Protein AF-A0A2N2LP00-F1 (afdb_monomer_lite)

Structure (mmCIF, N/CA/C/O backbone):
data_AF-A0A2N2LP00-F1
#
_entry.id   AF-A0A2N2LP00-F1
#
loop_
_atom_site.group_PDB
_atom_site.id
_atom_site.type_symbol
_atom_site.label_atom_id
_atom_site.label_alt_id
_atom_site.label_comp_id
_atom_site.label_asym_id
_atom_site.label_entity_id
_atom_site.label_seq_id
_atom_site.pdbx_PDB_ins_code
_atom_site.Cartn_x
_atom_site.Cartn_y
_atom_site.Cartn_z
_atom_site.occupancy
_atom_site.B_iso_or_equiv
_atom_site.auth_seq_id
_atom_site.auth_comp_id
_atom_site.auth_asym_id
_atom_site.auth_atom_id
_atom_site.pdbx_PDB_model_num
ATOM 1 N N . MET A 1 1 ? -13.990 -15.942 -2.561 1.00 42.12 1 MET A N 1
ATOM 2 C CA . MET A 1 1 ? -12.840 -15.695 -1.660 1.00 42.12 1 MET A CA 1
ATOM 3 C C . MET A 1 1 ? -13.076 -14.382 -0.939 1.00 42.12 1 MET A C 1
ATOM 5 O O . MET A 1 1 ? -13.115 -13.354 -1.594 1.00 42.12 1 MET A O 1
ATOM 9 N N . ASN A 1 2 ? -13.306 -14.419 0.373 1.00 50.22 2 ASN A N 1
ATOM 10 C CA . ASN A 1 2 ? -13.649 -13.246 1.178 1.00 50.22 2 ASN A CA 1
ATOM 11 C C . ASN A 1 2 ? -12.500 -12.933 2.137 1.00 50.22 2 ASN A C 1
ATOM 13 O O . ASN A 1 2 ? -12.476 -13.498 3.223 1.00 50.22 2 ASN A O 1
ATOM 17 N N . VAL A 1 3 ? -11.572 -12.040 1.772 1.00 49.34 3 VAL A N 1
ATOM 18 C CA . VAL A 1 3 ? -10.732 -11.358 2.778 1.00 49.34 3 VAL A CA 1
ATOM 19 C C . VAL A 1 3 ? -10.274 -9.963 2.313 1.00 49.34 3 VAL A C 1
ATOM 21 O O . VAL A 1 3 ? -9.093 -9.662 2.226 1.00 49.34 3 VAL A O 1
ATOM 24 N N . THR A 1 4 ? -11.215 -9.063 2.038 1.00 56.06 4 THR A N 1
ATOM 25 C CA . THR A 1 4 ? -10.977 -7.607 2.048 1.00 56.06 4 THR A CA 1
ATOM 26 C C . THR A 1 4 ? -11.644 -7.031 3.291 1.00 56.06 4 THR A C 1
ATOM 28 O O . THR A 1 4 ? -12.718 -6.441 3.229 1.00 56.06 4 THR A O 1
ATOM 31 N N . LYS A 1 5 ? -11.052 -7.255 4.468 1.00 75.12 5 LYS A N 1
ATOM 32 C CA . LYS A 1 5 ? -11.554 -6.654 5.710 1.00 75.12 5 LYS A CA 1
ATOM 33 C C . LYS A 1 5 ? -10.456 -5.843 6.371 1.00 75.12 5 LYS A C 1
ATOM 35 O O . LYS A 1 5 ? -9.611 -6.370 7.085 1.00 75.12 5 LYS A O 1
ATOM 40 N N . GLY A 1 6 ? -10.493 -4.540 6.121 1.00 89.19 6 GLY A N 1
ATOM 41 C CA . GLY A 1 6 ? -9.687 -3.577 6.848 1.00 89.19 6 GLY A CA 1
ATOM 42 C C . GLY A 1 6 ? -9.557 -2.237 6.127 1.00 89.19 6 GLY A C 1
ATOM 43 O O . GLY A 1 6 ? -9.695 -2.187 4.904 1.00 89.19 6 GLY A O 1
ATOM 44 N N . PRO A 1 7 ? -9.303 -1.145 6.866 1.00 94.94 7 PRO A N 1
ATOM 45 C CA . PRO A 1 7 ? -9.297 0.207 6.311 1.00 94.94 7 PRO A CA 1
ATOM 46 C C . PRO A 1 7 ? -8.231 0.397 5.221 1.00 94.94 7 PRO A C 1
ATOM 48 O O . PRO A 1 7 ? -8.453 1.146 4.268 1.00 94.94 7 PRO A O 1
ATOM 51 N N . PHE A 1 8 ? -7.119 -0.340 5.300 1.00 96.44 8 PHE A N 1
ATOM 52 C CA . PHE A 1 8 ? -6.043 -0.271 4.313 1.00 96.44 8 PHE A CA 1
ATOM 53 C C . PHE A 1 8 ? -6.292 -1.119 3.068 1.00 96.44 8 PHE A C 1
ATOM 55 O O . PHE A 1 8 ? -5.633 -0.888 2.059 1.00 96.44 8 PHE A O 1
ATOM 62 N N . ALA A 1 9 ? -7.217 -2.080 3.101 1.00 96.31 9 ALA A N 1
ATOM 63 C CA . ALA A 1 9 ? -7.479 -2.928 1.945 1.00 96.31 9 ALA A CA 1
ATOM 64 C C . ALA A 1 9 ? -8.111 -2.117 0.806 1.00 96.31 9 ALA A C 1
ATOM 66 O O . ALA A 1 9 ? -8.983 -1.280 1.052 1.00 96.31 9 ALA A O 1
ATOM 67 N N . GLY A 1 10 ? -7.687 -2.368 -0.429 1.00 96.00 10 GLY A N 1
ATOM 68 C CA . GLY A 1 10 ? -8.198 -1.688 -1.619 1.00 96.00 10 GLY A CA 1
ATOM 69 C C . GLY A 1 10 ? -7.113 -1.374 -2.639 1.00 96.00 10 GLY A C 1
ATOM 70 O O . GLY A 1 10 ? -5.933 -1.673 -2.434 1.00 96.00 10 GLY A O 1
ATOM 71 N N . LYS A 1 11 ? -7.533 -0.772 -3.749 1.00 97.12 11 LYS A N 1
ATOM 72 C CA . LYS A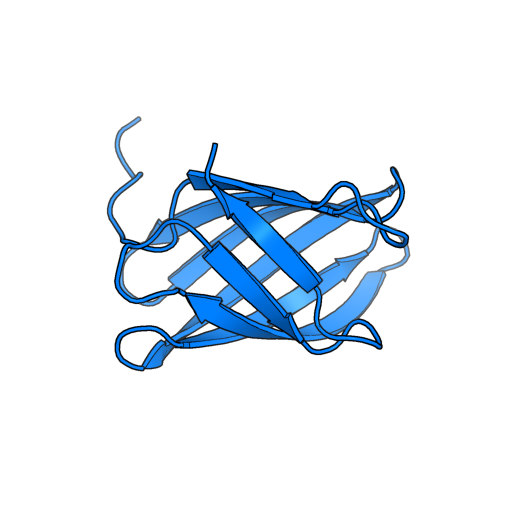 1 11 ? -6.637 -0.295 -4.794 1.00 97.12 11 LYS A CA 1
ATOM 73 C C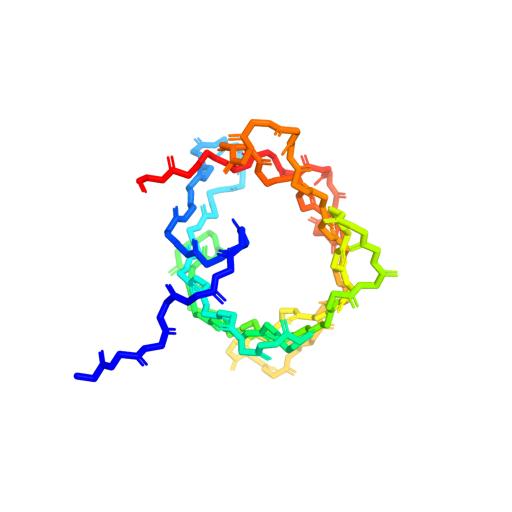 . LYS A 1 11 ? -6.335 1.181 -4.565 1.00 97.12 11 LYS A C 1
ATOM 75 O O . LYS A 1 11 ? -7.224 1.949 -4.219 1.00 97.12 11 LYS A O 1
ATOM 80 N N . TYR A 1 12 ? -5.078 1.562 -4.733 1.00 97.44 12 TYR A N 1
ATOM 81 C CA . TYR A 1 12 ? -4.591 2.921 -4.554 1.00 97.44 12 TYR A CA 1
ATOM 82 C C . TYR A 1 12 ? -3.797 3.348 -5.774 1.00 97.44 12 TYR A C 1
ATOM 84 O O . TYR A 1 12 ? -3.034 2.548 -6.326 1.00 97.44 12 TYR A O 1
ATOM 92 N N . ARG A 1 13 ? -3.911 4.622 -6.143 1.00 97.06 13 ARG A N 1
ATOM 93 C CA . ARG A 1 13 ? -3.201 5.196 -7.280 1.00 97.06 13 ARG A CA 1
ATOM 94 C C . ARG A 1 13 ? -2.687 6.601 -6.991 1.00 97.06 13 ARG A C 1
ATOM 96 O O . ARG A 1 13 ? -3.399 7.446 -6.452 1.00 97.06 13 ARG A O 1
ATOM 103 N N . ALA A 1 14 ? -1.451 6.851 -7.400 1.00 95.00 14 ALA A N 1
ATOM 104 C CA . ALA A 1 14 ? -0.849 8.168 -7.525 1.00 95.00 14 ALA A CA 1
ATOM 105 C C . ALA A 1 14 ? -0.388 8.351 -8.974 1.00 95.00 14 ALA A C 1
ATOM 107 O O . ALA A 1 14 ? 0.284 7.483 -9.531 1.00 95.00 14 ALA A O 1
ATOM 108 N N . SER A 1 15 ? -0.756 9.476 -9.584 1.00 84.94 15 SER A N 1
ATOM 109 C CA . SER A 1 15 ? -0.430 9.822 -10.976 1.00 84.94 15 SER A CA 1
ATOM 110 C C . SER A 1 15 ? 0.575 10.976 -11.089 1.00 84.94 15 SER A C 1
ATOM 112 O O . SER A 1 15 ? 0.661 11.603 -12.139 1.00 84.94 15 SER A O 1
ATOM 114 N N . GLY A 1 16 ? 1.280 11.302 -10.000 1.00 79.06 16 GLY A N 1
ATOM 115 C CA . GLY A 1 16 ? 2.281 12.374 -9.964 1.00 79.06 16 GLY A CA 1
ATOM 116 C C . GLY A 1 16 ? 3.602 11.995 -10.644 1.00 79.06 16 GLY A C 1
ATOM 117 O O . GLY A 1 16 ? 3.663 11.058 -11.433 1.00 79.06 16 GLY A O 1
ATOM 118 N N . GLN A 1 17 ? 4.682 12.701 -10.288 1.00 75.88 17 GLN A N 1
ATOM 119 C CA . GLN A 1 17 ? 6.029 12.486 -10.848 1.00 75.88 17 GLN A CA 1
ATOM 120 C C . GLN A 1 17 ? 6.557 11.053 -10.682 1.00 75.88 17 GLN A C 1
ATOM 122 O O . GLN A 1 17 ? 7.364 10.602 -11.489 1.00 75.88 17 GLN A O 1
ATOM 127 N N . GLN A 1 18 ? 6.088 10.335 -9.661 1.00 81.75 18 GLN A N 1
ATOM 128 C CA . GLN A 1 18 ? 6.391 8.925 -9.446 1.00 81.75 18 GLN A CA 1
ATOM 129 C C . GLN A 1 18 ? 5.082 8.126 -9.441 1.00 81.75 18 GLN A C 1
ATOM 131 O O . GLN A 1 18 ? 4.473 7.955 -8.379 1.00 81.75 18 GLN A O 1
ATOM 136 N N . PRO A 1 19 ? 4.597 7.682 -10.619 1.00 90.12 19 PRO A N 1
ATOM 137 C CA . PRO A 1 19 ? 3.382 6.894 -10.706 1.00 90.12 19 PRO A CA 1
ATOM 138 C C . PRO A 1 19 ? 3.480 5.635 -9.847 1.00 90.12 19 PRO A C 1
ATOM 140 O O . PRO A 1 19 ? 4.396 4.822 -9.999 1.00 90.12 19 PRO A O 1
ATOM 143 N N . LEU A 1 20 ? 2.507 5.467 -8.958 1.00 94.19 20 LEU A N 1
ATOM 144 C CA . LEU A 1 20 ? 2.432 4.338 -8.042 1.00 94.19 20 LEU A CA 1
ATOM 145 C C . LEU A 1 20 ? 1.014 3.790 -8.057 1.00 94.19 20 LEU A C 1
ATOM 147 O O . LEU A 1 20 ? 0.051 4.533 -7.884 1.00 94.19 20 LEU A O 1
ATOM 151 N N . THR A 1 21 ? 0.875 2.490 -8.276 1.00 96.81 21 THR A N 1
ATOM 152 C CA . THR A 1 21 ? -0.406 1.786 -8.145 1.00 96.81 21 THR A CA 1
ATOM 153 C C . THR A 1 21 ? -0.199 0.592 -7.239 1.00 96.81 21 THR A C 1
ATOM 155 O O . THR A 1 21 ? 0.735 -0.164 -7.472 1.00 96.81 21 THR A O 1
ATOM 158 N N . LEU A 1 22 ? -1.043 0.410 -6.228 1.00 97.12 22 LEU A N 1
ATOM 159 C CA . LEU A 1 22 ? -0.962 -0.712 -5.291 1.00 97.12 22 LEU A CA 1
ATOM 160 C C . LEU A 1 22 ? -2.349 -1.307 -5.077 1.00 97.12 22 LEU A C 1
ATOM 162 O O . LEU A 1 22 ? -3.312 -0.571 -4.895 1.00 97.12 22 LEU A O 1
ATOM 166 N N . THR A 1 23 ? -2.445 -2.630 -5.044 1.00 97.69 23 THR A N 1
ATOM 167 C CA . THR A 1 23 ? -3.613 -3.349 -4.529 1.00 97.69 23 THR A CA 1
ATOM 168 C C . THR A 1 23 ? -3.212 -4.004 -3.222 1.00 97.69 23 THR A C 1
ATOM 170 O O . THR A 1 23 ? -2.320 -4.851 -3.197 1.00 97.69 23 THR A O 1
ATOM 173 N N . LEU A 1 24 ? -3.849 -3.583 -2.134 1.00 97.44 24 LEU A N 1
ATOM 174 C CA . LEU A 1 24 ? -3.530 -4.018 -0.783 1.00 97.44 24 LEU A CA 1
ATOM 175 C C . LEU A 1 24 ? -4.625 -4.929 -0.232 1.00 97.44 24 LEU A C 1
ATOM 177 O O . LEU A 1 24 ? -5.821 -4.653 -0.355 1.00 97.44 24 LEU A O 1
ATOM 181 N N . ILE A 1 25 ? -4.188 -5.985 0.439 1.00 96.50 25 ILE A N 1
ATOM 182 C CA . ILE A 1 25 ? -5.004 -6.919 1.201 1.00 96.50 25 ILE A CA 1
ATOM 183 C C . ILE A 1 25 ? -4.597 -6.788 2.665 1.00 96.50 25 ILE A C 1
ATOM 185 O O . ILE A 1 25 ? -3.412 -6.814 3.007 1.00 96.50 25 ILE A O 1
ATOM 189 N N . GLN A 1 26 ? -5.596 -6.665 3.534 1.00 95.69 26 GLN A N 1
ATOM 190 C CA . GLN A 1 26 ? -5.402 -6.624 4.975 1.00 95.69 26 GLN A CA 1
ATOM 191 C C . GLN A 1 26 ? -5.991 -7.880 5.621 1.00 95.69 26 GLN A C 1
ATOM 193 O O . GLN A 1 26 ? -7.162 -8.201 5.412 1.00 95.69 26 GLN A O 1
ATOM 198 N N . ALA A 1 27 ? -5.184 -8.543 6.449 1.00 94.38 27 ALA A N 1
ATOM 199 C CA . ALA A 1 27 ? -5.576 -9.678 7.277 1.00 94.38 27 ALA A CA 1
ATOM 200 C C . ALA A 1 27 ? -5.174 -9.402 8.734 1.00 94.38 27 ALA A C 1
ATOM 202 O O . ALA A 1 27 ? -4.022 -9.575 9.139 1.00 94.38 27 ALA A O 1
ATOM 203 N N . GLY A 1 28 ? -6.123 -8.905 9.532 1.00 93.31 28 GLY A N 1
ATOM 204 C CA . GLY A 1 28 ? -5.846 -8.453 10.897 1.00 93.31 28 GLY A CA 1
ATOM 205 C C . GLY A 1 28 ? -4.853 -7.287 10.903 1.00 93.31 28 GLY A C 1
ATOM 206 O O . GLY A 1 28 ? -5.137 -6.230 10.338 1.00 93.31 28 GLY A O 1
ATOM 207 N N . LYS A 1 29 ? -3.689 -7.488 11.537 1.00 95.88 29 LYS A N 1
ATOM 208 C CA . LYS A 1 29 ? -2.579 -6.517 11.556 1.00 95.88 29 LYS A CA 1
ATOM 209 C C . LYS A 1 29 ? -1.599 -6.684 10.396 1.00 95.88 29 LYS A C 1
ATOM 211 O O . LYS A 1 29 ? -0.688 -5.871 10.283 1.00 95.88 29 LYS A O 1
ATOM 216 N N . LEU A 1 30 ? -1.741 -7.718 9.572 1.00 96.81 30 LEU A N 1
ATOM 217 C CA . LEU A 1 30 ? -0.862 -7.952 8.433 1.00 96.81 30 LEU A CA 1
ATOM 218 C C . LEU A 1 30 ? -1.412 -7.263 7.190 1.00 96.81 30 LEU A C 1
ATOM 220 O O . LEU A 1 30 ? -2.622 -7.249 6.948 1.00 96.81 30 LEU A O 1
ATOM 224 N N . LEU A 1 31 ? -0.497 -6.708 6.406 1.00 96.75 31 LEU A N 1
ATOM 225 C CA . LEU A 1 31 ? -0.769 -6.102 5.118 1.00 96.75 31 LEU A CA 1
ATOM 226 C C . LEU A 1 31 ? 0.110 -6.783 4.070 1.00 96.75 31 LEU A C 1
ATOM 228 O O . LEU A 1 31 ? 1.311 -6.960 4.273 1.00 96.75 31 LEU A O 1
ATOM 232 N N . SER A 1 32 ? -0.485 -7.130 2.941 1.00 97.50 32 SER A N 1
ATOM 233 C CA . SER A 1 32 ? 0.231 -7.608 1.762 1.00 97.50 32 SER A CA 1
ATOM 234 C C . SER A 1 32 ? -0.345 -6.948 0.520 1.00 97.50 32 SER A C 1
ATOM 236 O O . SER A 1 32 ? -1.442 -6.392 0.564 1.00 97.50 32 SER A O 1
ATOM 238 N N . GLY A 1 33 ? 0.382 -6.978 -0.586 1.00 97.00 33 GLY A N 1
ATOM 239 C CA . GLY A 1 33 ? -0.133 -6.447 -1.833 1.00 97.00 33 GLY A CA 1
ATOM 240 C C . GLY A 1 33 ? 0.836 -6.575 -2.985 1.00 97.00 33 GLY A C 1
ATOM 241 O O . GLY A 1 33 ? 1.981 -6.994 -2.827 1.00 97.00 33 GLY A O 1
ATOM 242 N N . THR A 1 34 ? 0.359 -6.176 -4.150 1.00 98.00 34 THR A N 1
ATOM 243 C CA . THR A 1 34 ? 1.150 -6.077 -5.375 1.00 98.00 34 THR A CA 1
ATOM 244 C C . THR A 1 34 ? 0.831 -4.769 -6.075 1.00 98.00 34 THR A C 1
ATOM 246 O O . THR A 1 34 ? -0.164 -4.101 -5.772 1.00 98.00 34 THR A O 1
ATOM 249 N N . GLY A 1 35 ? 1.677 -4.370 -7.012 1.00 96.94 35 GLY A N 1
ATOM 250 C CA . GLY A 1 35 ? 1.428 -3.166 -7.779 1.00 96.94 35 GLY A CA 1
ATOM 251 C C . GLY A 1 35 ? 2.569 -2.798 -8.700 1.00 96.94 35 GLY A C 1
ATOM 252 O O . GLY A 1 35 ? 3.347 -3.658 -9.101 1.00 96.94 35 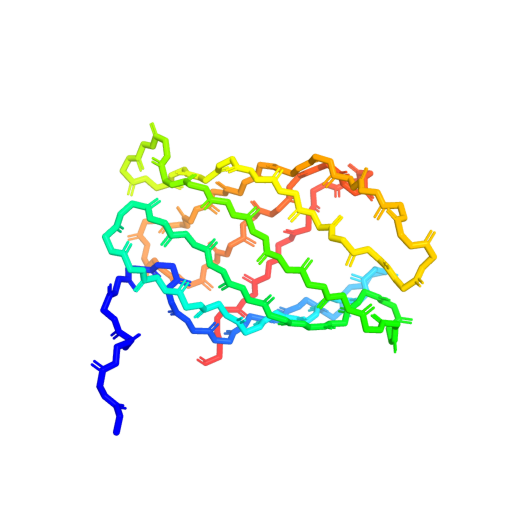GLY A O 1
ATOM 253 N N . PHE A 1 36 ? 2.655 -1.511 -9.022 1.00 96.06 36 PHE A N 1
ATOM 254 C CA . PHE A 1 36 ? 3.640 -0.964 -9.940 1.00 96.06 36 PHE A CA 1
ATOM 255 C C . PHE A 1 36 ? 4.211 0.353 -9.418 1.00 96.06 36 PHE A C 1
ATOM 257 O O . PHE A 1 36 ? 3.447 1.260 -9.083 1.00 96.06 36 PHE A O 1
ATOM 264 N N . VAL A 1 37 ? 5.539 0.476 -9.415 1.00 92.94 37 VAL A N 1
ATOM 265 C CA . VAL A 1 37 ? 6.276 1.734 -9.204 1.00 92.94 37 VAL A CA 1
ATOM 266 C C . VAL A 1 37 ? 6.906 2.110 -10.542 1.00 92.94 37 VAL A C 1
ATOM 268 O O . VAL A 1 37 ? 7.709 1.343 -11.071 1.00 92.94 37 VAL A O 1
ATOM 271 N N . ASN A 1 38 ? 6.548 3.262 -11.116 1.00 90.06 38 ASN A N 1
ATOM 272 C CA . ASN A 1 38 ? 7.035 3.700 -12.435 1.00 90.06 38 ASN A CA 1
ATOM 273 C C . ASN A 1 38 ? 6.874 2.617 -13.526 1.00 90.06 38 ASN A C 1
ATOM 275 O O . ASN A 1 38 ? 7.775 2.383 -14.328 1.00 90.06 38 ASN A O 1
ATOM 279 N N . GLY A 1 39 ? 5.747 1.896 -13.507 1.00 91.56 39 GLY A N 1
ATOM 280 C CA . GLY A 1 39 ? 5.454 0.806 -14.446 1.00 91.56 39 GLY A CA 1
ATOM 281 C C . GLY A 1 39 ? 6.173 -0.521 -14.169 1.00 91.56 39 GLY A C 1
ATOM 282 O O . GLY A 1 39 ? 5.865 -1.511 -14.826 1.00 91.56 39 GLY A O 1
ATOM 283 N N . LYS A 1 40 ? 7.082 -0.588 -13.188 1.00 93.88 40 LYS A N 1
ATOM 284 C CA . LYS A 1 40 ? 7.768 -1.830 -12.799 1.00 93.88 40 LYS A CA 1
ATOM 285 C C . LYS A 1 40 ? 6.988 -2.572 -11.712 1.00 93.88 40 LYS A C 1
ATOM 287 O O . LYS A 1 40 ? 6.570 -1.916 -10.755 1.00 93.88 40 LYS A O 1
ATOM 292 N N . PRO A 1 41 ? 6.794 -3.899 -11.823 1.00 96.94 41 PRO A N 1
ATOM 293 C CA . PRO A 1 41 ? 6.019 -4.657 -10.853 1.00 96.94 41 PRO A CA 1
ATOM 294 C C . PRO A 1 41 ? 6.730 -4.720 -9.500 1.00 96.94 41 PRO A C 1
ATOM 296 O O . PRO A 1 41 ? 7.950 -4.867 -9.422 1.00 96.94 41 PRO A O 1
ATOM 299 N N . VAL A 1 42 ? 5.948 -4.628 -8.430 1.00 97.69 42 VAL A N 1
ATOM 300 C CA . VAL A 1 42 ? 6.431 -4.713 -7.052 1.00 97.69 42 VAL A CA 1
ATOM 301 C C . VAL A 1 42 ? 5.488 -5.540 -6.187 1.00 97.69 42 VAL A C 1
ATOM 303 O O . VAL A 1 42 ? 4.284 -5.621 -6.450 1.00 97.69 42 VAL A O 1
ATOM 306 N N . ALA A 1 43 ? 6.032 -6.104 -5.114 1.00 98.19 43 ALA A N 1
ATOM 307 C CA . ALA A 1 43 ? 5.262 -6.686 -4.022 1.00 98.19 43 ALA A CA 1
ATOM 308 C C . ALA A 1 43 ? 5.382 -5.819 -2.762 1.00 98.19 43 ALA A C 1
ATOM 310 O O . ALA A 1 43 ? 6.378 -5.130 -2.551 1.00 98.19 43 ALA A O 1
ATOM 311 N N . VAL A 1 44 ? 4.360 -5.857 -1.915 1.00 98.00 44 VAL A N 1
ATOM 312 C CA . VAL A 1 44 ? 4.293 -5.117 -0.653 1.00 98.00 44 VAL A CA 1
ATOM 313 C C . VAL A 1 44 ? 4.028 -6.097 0.474 1.00 98.00 44 VAL A C 1
ATOM 315 O O . VAL A 1 44 ? 3.138 -6.942 0.377 1.00 98.00 44 VAL A O 1
ATOM 318 N N . ALA A 1 45 ? 4.761 -5.942 1.569 1.00 98.12 45 ALA A N 1
ATOM 319 C CA . ALA A 1 45 ? 4.473 -6.624 2.821 1.00 98.12 45 ALA A CA 1
ATOM 320 C C . ALA A 1 45 ? 4.666 -5.658 3.988 1.00 98.12 45 ALA A C 1
ATOM 322 O O . ALA A 1 45 ? 5.599 -4.856 4.009 1.00 98.12 45 ALA A O 1
ATOM 323 N N . GLY A 1 46 ? 3.786 -5.723 4.979 1.00 97.88 46 GLY A N 1
ATOM 324 C CA . GLY A 1 46 ? 3.857 -4.838 6.129 1.00 97.88 46 GLY A CA 1
ATOM 325 C C . GLY A 1 46 ? 2.936 -5.242 7.264 1.00 97.88 46 GLY A C 1
ATOM 326 O O . GLY A 1 46 ? 2.226 -6.247 7.217 1.00 97.88 46 GLY A O 1
ATOM 327 N N . LYS A 1 47 ? 2.958 -4.419 8.306 1.00 98.00 47 LYS A N 1
ATOM 328 C CA . LYS A 1 47 ? 2.112 -4.557 9.484 1.00 98.00 47 LYS A CA 1
ATOM 329 C C . LYS A 1 47 ? 1.533 -3.217 9.904 1.00 98.00 47 LYS A C 1
ATOM 331 O O . LYS A 1 47 ? 2.186 -2.180 9.788 1.00 98.00 47 LYS A O 1
ATOM 336 N N . ILE A 1 48 ? 0.327 -3.256 10.446 1.00 97.75 48 ILE A N 1
ATOM 337 C CA . ILE A 1 48 ? -0.335 -2.116 11.070 1.00 97.75 48 ILE A CA 1
ATOM 338 C C . ILE A 1 48 ? 0.298 -1.893 12.444 1.00 97.75 48 ILE A C 1
ATOM 340 O O . ILE A 1 48 ? 0.294 -2.788 13.294 1.00 97.75 48 ILE A O 1
ATOM 344 N N . THR A 1 49 ? 0.871 -0.710 12.647 1.00 97.69 49 THR A N 1
ATOM 345 C CA . THR A 1 49 ? 1.596 -0.319 13.868 1.00 97.69 49 THR A CA 1
ATOM 346 C C . THR A 1 49 ? 0.831 0.686 14.726 1.00 97.69 49 THR A C 1
ATOM 348 O O . THR A 1 49 ? 1.213 0.916 15.866 1.00 97.69 49 THR A O 1
ATOM 351 N N . GLY A 1 50 ? -0.253 1.255 14.203 1.00 94.44 50 GLY A N 1
ATOM 352 C CA . GLY A 1 50 ? -1.151 2.174 14.901 1.00 94.44 50 GLY A CA 1
ATOM 353 C C . GLY A 1 50 ? -2.519 2.196 14.222 1.00 94.44 50 GLY A C 1
ATOM 354 O O . GLY A 1 50 ? -2.707 1.538 13.201 1.00 94.44 50 GLY A O 1
ATOM 355 N N . SER A 1 51 ? -3.471 2.961 14.753 1.00 92.12 51 SER A N 1
ATOM 356 C CA . SER A 1 51 ? -4.853 3.033 14.241 1.00 92.12 51 SER A CA 1
ATOM 357 C C . SER A 1 51 ? -4.942 3.381 12.749 1.00 92.12 51 SER A C 1
ATOM 359 O O . SER A 1 51 ? -5.828 2.889 12.057 1.00 92.12 51 SER A O 1
ATOM 361 N N . ASN A 1 52 ? -3.993 4.164 12.236 1.00 96.44 52 ASN A N 1
ATOM 362 C CA . ASN A 1 52 ? -3.901 4.547 10.830 1.00 96.44 52 ASN A CA 1
ATOM 363 C C . ASN A 1 52 ? -2.467 4.482 10.277 1.00 96.44 52 ASN A C 1
ATOM 365 O O . ASN A 1 52 ? -2.160 5.137 9.283 1.00 96.44 52 ASN A O 1
ATOM 369 N N . GLN A 1 53 ? -1.589 3.685 10.891 1.00 98.19 53 GLN A N 1
ATOM 370 C CA . GLN A 1 53 ? -0.176 3.606 10.515 1.00 98.19 53 GLN A CA 1
ATOM 371 C C . GLN A 1 53 ? 0.236 2.191 10.117 1.00 98.19 53 GLN A C 1
ATOM 373 O O . GLN A 1 53 ? -0.106 1.221 10.795 1.00 98.19 53 GLN A O 1
ATOM 378 N N . VAL A 1 54 ? 1.036 2.093 9.058 1.00 98.19 54 VAL A N 1
ATOM 379 C CA . VAL A 1 54 ? 1.666 0.860 8.578 1.00 98.19 54 VAL A CA 1
ATOM 380 C C . VAL A 1 54 ? 3.177 1.048 8.515 1.00 98.19 54 VAL A C 1
ATOM 382 O O . VAL A 1 54 ? 3.666 2.096 8.095 1.00 98.19 54 VAL A O 1
ATOM 385 N N . SER A 1 55 ? 3.914 0.005 8.885 1.00 98.44 55 SER A N 1
ATOM 386 C CA . SER A 1 55 ? 5.344 -0.142 8.594 1.00 98.44 55 SER A CA 1
ATOM 387 C C . SER A 1 55 ? 5.568 -1.426 7.801 1.00 98.44 55 SER A C 1
ATOM 389 O O . SER A 1 55 ? 5.004 -2.467 8.141 1.00 98.44 55 SER A O 1
ATOM 391 N N . GLY A 1 56 ? 6.385 -1.373 6.756 1.00 98.19 56 GLY A N 1
ATOM 392 C CA . GLY A 1 56 ? 6.612 -2.512 5.871 1.00 98.19 56 GLY A CA 1
ATOM 393 C C . GLY A 1 56 ? 7.757 -2.279 4.899 1.00 98.19 56 GLY A C 1
ATOM 394 O O . GLY A 1 56 ? 8.633 -1.451 5.144 1.00 98.19 56 GLY A O 1
ATOM 395 N N . PHE A 1 57 ? 7.738 -3.008 3.792 1.00 98.25 57 PHE A N 1
ATOM 396 C CA . PHE A 1 57 ? 8.670 -2.830 2.690 1.00 98.25 57 PHE A CA 1
ATOM 397 C C . PHE A 1 57 ? 7.995 -3.071 1.339 1.00 98.25 57 PHE A C 1
ATOM 399 O O . PHE A 1 57 ? 6.971 -3.755 1.240 1.00 98.25 57 PHE A O 1
ATOM 406 N N . ILE A 1 58 ? 8.609 -2.509 0.304 1.00 97.69 58 ILE A N 1
ATOM 407 C CA . ILE A 1 58 ? 8.331 -2.813 -1.097 1.00 97.69 58 ILE A CA 1
ATOM 408 C C . ILE A 1 58 ? 9.487 -3.662 -1.619 1.00 97.69 58 ILE A C 1
ATOM 410 O O . ILE A 1 58 ? 10.645 -3.282 -1.448 1.00 97.69 58 ILE A O 1
ATOM 414 N N . LEU A 1 59 ? 9.160 -4.806 -2.213 1.00 98.12 59 LEU A N 1
ATOM 415 C CA . LEU A 1 59 ? 10.082 -5.708 -2.894 1.00 98.12 59 LEU A CA 1
ATOM 416 C C . LEU A 1 59 ? 10.004 -5.450 -4.401 1.00 98.12 59 LEU A C 1
ATOM 418 O O . LEU A 1 59 ? 8.922 -5.538 -4.991 1.00 98.12 59 LEU A O 1
ATOM 422 N N . PHE A 1 60 ? 11.146 -5.138 -5.000 1.00 95.81 60 PHE A N 1
ATOM 423 C CA . PHE A 1 60 ? 11.288 -4.907 -6.435 1.00 95.81 60 PHE A CA 1
ATOM 424 C C . PHE A 1 60 ? 11.721 -6.191 -7.152 1.00 95.81 60 PHE A C 1
ATOM 426 O O . PHE A 1 60 ? 12.131 -7.168 -6.526 1.00 95.81 60 PHE A O 1
ATOM 433 N N . SER A 1 61 ? 11.609 -6.205 -8.482 1.00 92.50 61 SER A N 1
ATOM 434 C CA . SER A 1 61 ? 11.963 -7.375 -9.303 1.00 92.50 61 SER A CA 1
ATOM 435 C C . SER A 1 61 ? 13.454 -7.717 -9.295 1.00 92.50 61 SER A C 1
ATOM 437 O O . SER A 1 61 ? 13.808 -8.837 -9.631 1.00 92.50 61 SER A O 1
ATOM 439 N N . ASP A 1 62 ? 14.312 -6.771 -8.918 1.00 94.88 62 ASP A N 1
ATOM 440 C CA . ASP A 1 62 ? 15.751 -6.977 -8.708 1.00 94.88 62 ASP A CA 1
ATOM 441 C C . ASP A 1 62 ? 16.074 -7.460 -7.282 1.00 94.88 62 ASP A C 1
ATOM 443 O O . ASP A 1 62 ? 17.212 -7.367 -6.835 1.00 94.88 62 ASP A O 1
ATOM 447 N N . GLU A 1 63 ? 15.055 -7.925 -6.551 1.00 94.69 63 GLU A N 1
ATOM 448 C CA . GLU A 1 63 ? 15.111 -8.402 -5.165 1.00 94.69 63 GLU A CA 1
ATOM 449 C C . GLU A 1 63 ? 15.468 -7.337 -4.120 1.00 94.69 63 GLU A C 1
ATOM 451 O O . GLU A 1 63 ? 15.433 -7.610 -2.911 1.00 94.69 63 GLU A O 1
ATOM 456 N N . SER A 1 64 ? 15.726 -6.098 -4.549 1.00 95.94 64 SER A N 1
ATOM 457 C CA . SER A 1 64 ? 15.939 -4.989 -3.633 1.00 95.94 64 SER A CA 1
ATOM 458 C C . SER A 1 64 ? 14.680 -4.717 -2.811 1.00 95.94 64 SER A C 1
ATOM 460 O O . SER A 1 64 ? 13.537 -4.939 -3.236 1.00 95.94 64 SER A O 1
ATOM 462 N N . ARG A 1 65 ? 14.890 -4.248 -1.579 1.00 96.62 65 ARG A N 1
ATOM 463 C CA . ARG A 1 65 ? 13.815 -3.935 -0.636 1.00 96.62 65 ARG A CA 1
ATOM 464 C C . ARG A 1 65 ? 13.975 -2.519 -0.131 1.00 96.62 65 ARG A C 1
ATOM 466 O O . ARG A 1 65 ? 15.012 -2.184 0.432 1.00 96.62 65 ARG A O 1
ATOM 473 N N . ASN A 1 66 ? 12.910 -1.734 -0.240 1.00 96.75 66 ASN A N 1
ATOM 474 C CA . ASN A 1 66 ? 12.840 -0.424 0.398 1.00 96.75 66 ASN A CA 1
ATOM 475 C C . ASN A 1 66 ? 11.870 -0.469 1.568 1.00 96.75 66 ASN A C 1
ATOM 477 O O . ASN A 1 66 ? 10.702 -0.825 1.402 1.00 96.75 66 ASN A O 1
ATOM 481 N N . ALA A 1 67 ? 12.353 -0.097 2.752 1.00 98.19 67 ALA A N 1
ATOM 482 C CA . ALA A 1 67 ? 11.503 0.078 3.917 1.00 98.19 67 ALA A CA 1
ATOM 483 C C . ALA A 1 67 ? 10.556 1.262 3.691 1.00 98.19 67 ALA A C 1
ATOM 485 O O . ALA A 1 67 ? 10.981 2.348 3.297 1.00 98.19 67 ALA A O 1
ATOM 486 N N . VAL A 1 68 ? 9.273 1.061 3.978 1.00 97.62 68 VAL A N 1
ATOM 487 C CA . VAL A 1 68 ? 8.246 2.089 3.826 1.00 97.62 68 VAL A CA 1
ATOM 488 C C . VAL A 1 68 ? 7.416 2.235 5.087 1.00 97.62 68 VAL A C 1
ATOM 490 O O . VAL A 1 68 ? 7.174 1.283 5.836 1.00 97.62 68 VAL A O 1
ATOM 493 N N . LYS A 1 69 ? 6.939 3.457 5.300 1.00 98.31 69 LYS A N 1
ATOM 494 C CA . LYS A 1 69 ? 5.885 3.760 6.266 1.00 98.31 69 LYS A CA 1
ATOM 495 C C . LYS A 1 69 ? 4.714 4.356 5.516 1.00 98.31 69 LYS A C 1
ATOM 497 O O . LYS A 1 69 ? 4.920 5.169 4.617 1.00 98.31 69 LYS A O 1
ATOM 502 N N . ALA A 1 70 ? 3.502 3.988 5.900 1.00 97.94 70 ALA A N 1
ATOM 503 C CA . ALA A 1 70 ? 2.303 4.560 5.316 1.00 97.94 70 ALA A CA 1
ATOM 504 C C . ALA A 1 70 ? 1.337 5.048 6.394 1.00 97.94 70 ALA A C 1
ATOM 506 O O . ALA A 1 70 ? 1.256 4.472 7.482 1.00 97.94 70 ALA A O 1
ATOM 507 N N . THR A 1 71 ? 0.614 6.118 6.088 1.00 98.44 71 THR A N 1
ATOM 508 C CA . THR A 1 71 ? -0.440 6.666 6.943 1.00 98.44 71 THR A CA 1
ATOM 509 C C . THR A 1 71 ? -1.718 6.780 6.133 1.00 98.44 71 THR A C 1
ATOM 511 O O . THR A 1 71 ? -1.690 7.332 5.036 1.00 98.44 71 THR A O 1
ATOM 514 N N . LEU A 1 72 ? -2.818 6.253 6.663 1.00 98.38 72 LEU A N 1
ATOM 515 C CA . LEU A 1 72 ? -4.138 6.401 6.061 1.00 98.38 72 LEU A CA 1
ATOM 516 C C . LEU A 1 72 ? -4.833 7.641 6.641 1.00 98.38 72 LEU A C 1
ATOM 518 O O . LEU A 1 72 ? -4.786 7.878 7.854 1.00 98.38 72 LEU A O 1
ATOM 522 N N . SER A 1 73 ? -5.464 8.437 5.781 1.00 98.12 73 SER A N 1
ATOM 523 C CA . SER A 1 73 ? -6.294 9.568 6.195 1.00 98.12 73 SER A CA 1
ATOM 524 C C . SER 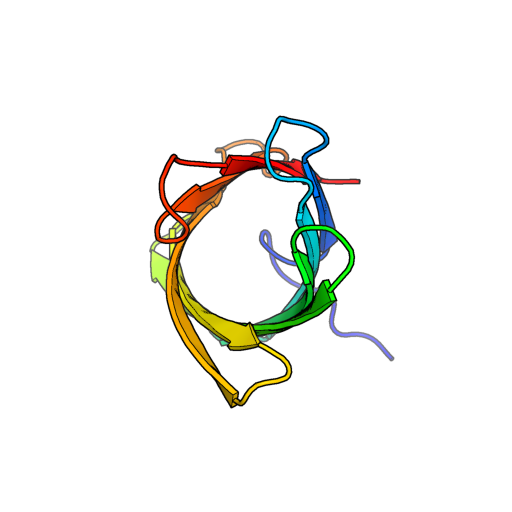A 1 73 ? -7.475 9.108 7.054 1.00 98.12 73 SER A C 1
ATOM 526 O O . SER A 1 73 ? -7.913 7.960 6.976 1.00 98.12 73 SER A O 1
ATOM 528 N N . GLY A 1 74 ? -8.015 10.015 7.876 1.00 95.88 74 GLY A N 1
ATOM 529 C CA . GLY A 1 74 ? -9.142 9.705 8.765 1.00 95.88 74 GLY A CA 1
ATOM 530 C C . GLY A 1 74 ? -10.411 9.253 8.029 1.00 95.88 74 GLY A C 1
ATOM 531 O O . GLY A 1 74 ? -11.190 8.485 8.581 1.00 95.88 74 GLY A O 1
ATOM 532 N N . ASP A 1 75 ? -10.589 9.670 6.772 1.00 95.50 75 ASP A N 1
ATOM 533 C CA . ASP A 1 75 ? -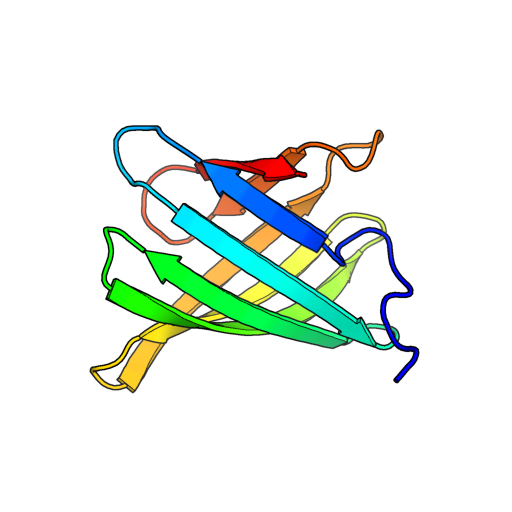11.696 9.246 5.906 1.00 95.50 75 ASP A CA 1
ATOM 534 C C . ASP A 1 75 ? -11.394 7.972 5.091 1.00 95.50 75 ASP A C 1
ATOM 536 O O . ASP A 1 75 ? -12.240 7.507 4.327 1.00 95.50 75 ASP A O 1
ATOM 540 N N . GLY A 1 76 ? -10.193 7.401 5.229 1.00 95.19 76 GLY A N 1
ATOM 541 C CA . GLY A 1 76 ? -9.794 6.166 4.560 1.00 95.19 76 GLY A CA 1
ATOM 542 C C . GLY A 1 76 ? -9.521 6.287 3.058 1.00 95.19 76 GLY A C 1
ATOM 543 O O . GLY A 1 76 ? -9.382 5.254 2.400 1.00 95.19 76 GLY A O 1
ATOM 544 N N . ARG A 1 77 ? -9.462 7.505 2.497 1.00 96.31 77 ARG A N 1
ATOM 545 C CA . ARG A 1 77 ? -9.348 7.727 1.042 1.00 96.31 77 ARG A CA 1
ATOM 546 C C . ARG A 1 77 ? -7.943 8.033 0.542 1.00 96.31 77 ARG A C 1
ATOM 548 O O . ARG A 1 77 ? -7.678 7.821 -0.640 1.00 96.31 77 ARG A O 1
ATOM 555 N N . ILE A 1 78 ? -7.057 8.534 1.399 1.00 97.81 78 ILE A N 1
ATOM 556 C CA . ILE A 1 78 ? -5.692 8.910 1.026 1.00 97.81 78 ILE A CA 1
ATOM 557 C C . ILE A 1 78 ? -4.705 8.075 1.831 1.00 97.81 78 ILE A C 1
ATOM 559 O O . ILE A 1 78 ? -4.724 8.080 3.062 1.00 97.81 78 ILE A O 1
ATOM 563 N N . LEU A 1 79 ? -3.824 7.370 1.127 1.00 97.75 79 LEU A N 1
ATOM 564 C CA . LEU A 1 79 ? -2.686 6.667 1.703 1.00 97.75 79 LEU A CA 1
ATOM 565 C C . LEU A 1 79 ? -1.410 7.443 1.377 1.00 97.75 79 LEU A C 1
ATOM 567 O O . LEU A 1 79 ? -0.996 7.507 0.220 1.00 97.75 79 LEU A O 1
ATOM 571 N N . THR A 1 80 ? -0.770 8.014 2.393 1.00 97.44 80 THR A N 1
ATOM 572 C CA . THR A 1 80 ? 0.518 8.697 2.239 1.00 97.44 80 THR A CA 1
ATOM 573 C C . THR A 1 80 ? 1.649 7.716 2.513 1.00 97.44 80 THR A C 1
ATOM 575 O O . THR A 1 80 ? 1.822 7.281 3.654 1.00 97.44 80 THR A O 1
ATOM 578 N N . VAL A 1 81 ? 2.436 7.382 1.493 1.00 96.81 81 VAL A N 1
ATOM 579 C CA . VAL A 1 81 ? 3.584 6.466 1.566 1.00 96.81 81 VAL A CA 1
ATOM 580 C C . VAL A 1 81 ? 4.886 7.263 1.655 1.00 96.81 81 VAL A C 1
ATOM 582 O O . VAL A 1 81 ? 5.093 8.221 0.917 1.00 96.81 81 VAL A O 1
ATOM 585 N N . ARG A 1 82 ? 5.782 6.866 2.560 1.00 96.25 82 ARG A N 1
ATOM 586 C CA . ARG A 1 82 ? 7.123 7.438 2.758 1.00 96.25 82 ARG A CA 1
ATOM 587 C C . ARG A 1 82 ? 8.175 6.334 2.663 1.00 96.25 82 ARG A C 1
ATOM 589 O O . ARG A 1 82 ? 7.883 5.195 3.025 1.00 96.25 82 ARG A O 1
ATOM 596 N N . GLY A 1 83 ? 9.394 6.682 2.246 1.00 92.88 83 GLY A N 1
ATOM 597 C CA . GLY A 1 83 ? 10.508 5.731 2.078 1.00 92.88 83 GLY A CA 1
ATOM 598 C C . GLY A 1 83 ? 10.887 5.435 0.622 1.00 92.88 83 GLY A C 1
ATOM 599 O O . GLY A 1 83 ? 11.694 4.551 0.372 1.00 92.88 83 GLY A O 1
ATOM 600 N N . LEU A 1 84 ? 10.324 6.181 -0.336 1.00 90.69 84 LEU A N 1
ATOM 601 C CA . LEU A 1 84 ? 10.657 6.112 -1.767 1.00 90.69 84 LEU A CA 1
ATOM 602 C C . LEU A 1 84 ? 11.269 7.428 -2.284 1.00 90.69 84 LEU A C 1
ATOM 604 O O . LEU A 1 84 ? 11.188 7.727 -3.470 1.00 90.69 84 LEU A O 1
ATOM 608 N N . GLY A 1 85 ? 11.843 8.230 -1.381 1.00 89.88 85 GLY A N 1
ATOM 609 C CA . GLY A 1 85 ? 12.194 9.630 -1.622 1.00 89.88 85 GLY A CA 1
ATOM 610 C C . GLY A 1 85 ? 11.151 10.558 -1.001 1.00 89.88 85 GLY A C 1
ATOM 611 O O . GLY A 1 85 ? 10.912 10.494 0.209 1.00 89.88 85 GLY A O 1
ATOM 612 N N . ASN A 1 86 ? 10.512 11.394 -1.822 1.00 91.00 86 ASN A N 1
ATOM 613 C CA . ASN A 1 86 ? 9.437 12.281 -1.37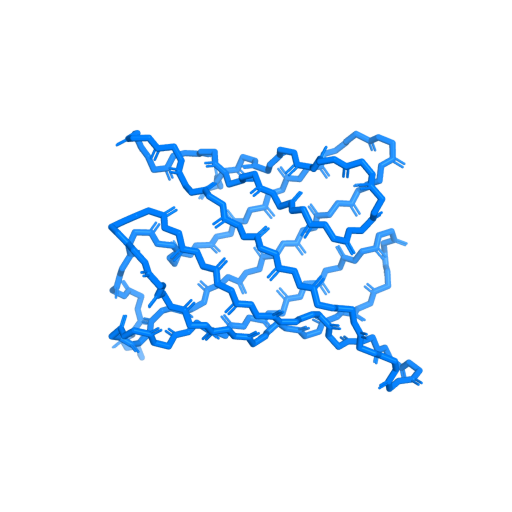2 1.00 91.00 86 ASN A CA 1
ATOM 614 C C . ASN A 1 86 ? 8.185 11.486 -0.952 1.00 91.00 86 ASN A C 1
ATOM 616 O O . ASN A 1 86 ? 7.926 10.414 -1.505 1.00 91.00 86 ASN A O 1
ATOM 620 N N . PRO A 1 87 ? 7.384 11.985 0.010 1.00 94.31 87 PRO A N 1
ATOM 621 C CA . PRO A 1 87 ? 6.094 11.385 0.326 1.00 94.31 87 PRO A CA 1
ATOM 622 C C . PRO A 1 87 ? 5.186 11.320 -0.907 1.00 94.31 87 PRO A C 1
ATOM 624 O O . PRO A 1 87 ? 5.047 12.302 -1.633 1.00 94.31 87 PRO A O 1
ATOM 627 N N . ILE A 1 88 ? 4.544 10.172 -1.114 1.00 95.50 88 ILE A N 1
ATOM 628 C CA . ILE A 1 88 ? 3.605 9.945 -2.214 1.00 95.50 88 ILE A CA 1
ATOM 629 C C . ILE A 1 88 ? 2.207 9.816 -1.625 1.00 95.50 88 ILE A C 1
ATOM 631 O O . ILE A 1 88 ? 1.948 8.919 -0.824 1.00 95.50 88 ILE A O 1
ATOM 635 N N . GLU A 1 89 ? 1.296 10.689 -2.037 1.00 96.25 89 GLU A N 1
ATOM 636 C CA . GLU A 1 89 ? -0.122 10.572 -1.708 1.00 96.25 89 GLU A CA 1
ATOM 637 C C . GLU A 1 89 ? -0.840 9.749 -2.770 1.00 96.25 89 GLU A C 1
ATOM 639 O O . GLU A 1 89 ? -0.829 10.080 -3.956 1.00 96.25 89 GLU A O 1
ATOM 644 N N . MET A 1 90 ? -1.475 8.667 -2.336 1.00 97.25 90 MET A N 1
ATOM 645 C CA . MET A 1 90 ? -2.231 7.779 -3.203 1.00 97.25 90 MET A CA 1
ATOM 646 C C . MET A 1 90 ? -3.713 7.854 -2.863 1.00 97.25 90 MET A C 1
ATOM 648 O O . MET A 1 90 ? -4.094 7.701 -1.702 1.00 97.25 90 MET A O 1
ATOM 652 N N . LYS A 1 91 ? -4.557 8.033 -3.877 1.00 97.62 91 LYS A N 1
ATOM 653 C CA . LYS A 1 91 ? -6.014 7.996 -3.721 1.00 97.62 91 LYS A CA 1
ATOM 654 C C . LYS A 1 91 ? -6.508 6.564 -3.826 1.00 97.62 91 LYS A C 1
ATOM 656 O O . LYS A 1 91 ? -6.045 5.822 -4.691 1.00 97.62 91 LYS A O 1
ATOM 661 N N . LYS A 1 92 ? -7.433 6.193 -2.950 1.00 96.50 92 LYS A N 1
ATOM 662 C CA . LYS A 1 92 ? -8.153 4.924 -3.010 1.00 96.50 92 LYS A CA 1
ATOM 663 C C . LYS A 1 92 ? -9.162 4.954 -4.163 1.00 96.50 92 LYS A C 1
ATOM 665 O O . LYS A 1 92 ? -9.856 5.959 -4.320 1.00 96.50 92 LYS A O 1
ATOM 670 N N . GLU A 1 93 ? -9.195 3.888 -4.957 1.00 92.94 93 GLU A N 1
ATOM 671 C CA . GLU A 1 93 ? -10.164 3.662 -6.043 1.00 92.94 93 GLU A CA 1
ATOM 672 C C . GLU A 1 93 ? -11.397 2.897 -5.555 1.00 92.94 93 GLU A C 1
ATOM 674 O O . GLU A 1 93 ? -11.239 2.014 -4.674 1.00 92.94 93 GLU A O 1
#

pLDDT: mean 93.11, std 10.31, range [42.12, 98.44]

Radius of gyration: 12.03 Å; chains: 1; bounding box: 30×28×29 Å

Foldseek 3Di:
DDFQDDLQAAWWWFPPPWTWIWGWTDDPQWIWTWTDTNNFIWIWTWGHPDPFKIWTWIQGPVRDIFTKIWGADPVSFWIWIDRPPDITIIGGD

Secondary structure (DSSP, 8-state):
-----STT-EEEEE-SSS-EEEEEEEETTEEEEEEEETTEEEEEEEEEEETTEEEEEEEETTS-EEEEEEEE-TTS-EEEEESSSS-EEEEE-

Sequence (93 aa):
MNVTKGPFAGKYRASGQQPLTLTLIQAGKLLSGTGFVNGKPVAVAGKITGSNQVSGFILFSDESRNAVKATLSGDGRILTVRGLGNPIEMKKE